Protein AF-A0A7C3GNL8-F1 (afdb_monomer_lite)

Foldseek 3Di:
DLDDDDLVNVVVVDDPVVCPDPLVVQPLLSLLVVLLVSLVSLLVQLVVDPVSPVLSVLLNVLSVLLNVLSVVLVVVPQLEPVSLVSLVVSLVSLVSNLVSCVVCCVRRDDNSVVRNNVSSVVSNVSSVVSSVVRPHPDDD

Radius of gyration: 15.64 Å; chains: 1; bounding box: 37×32×46 Å

Sequence (140 aa):
MSGTVDFEVWLQQVPGAVKRSPLWQTQYYRWALYLFDLVWSDSEKLLQDPRGR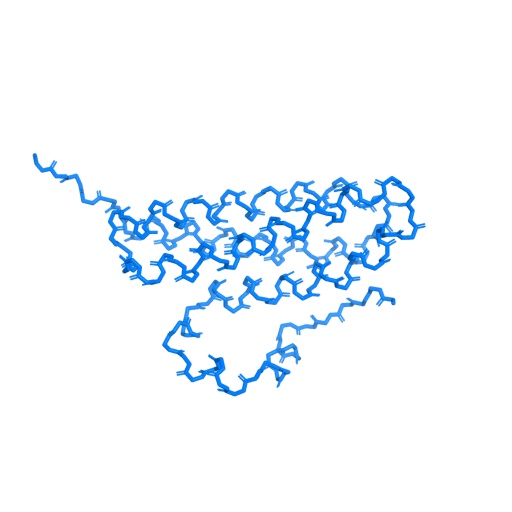DVARQMVRSSGSLCANVEEAYGRGIGSADGLRVLRIALGEARELQGWYVRARHLLGNEVMEHRLPIIERVIVMLSRSINAHPARRKP

pLDDT: mean 94.05, std 10.55, range [44.12, 98.88]

Secondary structure (DSSP, 8-state):
------HHHHHHHS-HHHHTSGGGG-HHHHHHHHHHHHHHHHHHHHHTSTTHHHHHHHHHHHHHHHHHHHHHHHHT-TTSHHHHHHHHHHHHHHHHHHHHHHHHHHHH-HHHHHHHHHHHHHHHHHHHHHHHTS------

Structure (mmCIF, N/CA/C/O backbone):
data_AF-A0A7C3GNL8-F1
#
_entry.id   AF-A0A7C3GNL8-F1
#
loop_
_atom_site.group_PDB
_atom_site.id
_atom_site.type_symbol
_atom_site.label_atom_id
_atom_site.label_alt_id
_atom_site.label_comp_id
_atom_site.label_asym_id
_atom_site.label_entity_id
_atom_site.label_seq_id
_atom_site.pdbx_PDB_ins_code
_atom_site.Cartn_x
_atom_site.Cartn_y
_atom_site.Cartn_z
_atom_site.occupancy
_atom_site.B_iso_or_equiv
_atom_site.auth_seq_id
_atom_site.auth_comp_id
_atom_site.auth_asym_id
_atom_site.auth_atom_id
_atom_site.pdbx_PDB_model_num
ATOM 1 N N . MET A 1 1 ? -12.802 -5.915 14.170 1.00 44.12 1 MET A N 1
ATOM 2 C CA . MET A 1 1 ? -11.657 -5.537 15.037 1.00 44.12 1 MET A CA 1
ATOM 3 C C . MET A 1 1 ? -10.472 -5.384 14.105 1.00 44.12 1 MET A C 1
ATOM 5 O O . MET A 1 1 ? -10.139 -6.369 13.463 1.00 44.12 1 MET A O 1
ATOM 9 N N . SER A 1 2 ? -9.894 -4.187 13.964 1.00 59.53 2 SER A N 1
ATOM 10 C CA . SER A 1 2 ? -8.661 -4.041 13.174 1.00 59.53 2 SER A CA 1
ATOM 11 C C . SER A 1 2 ? -7.525 -4.694 13.963 1.00 59.53 2 SER A C 1
ATOM 13 O O . SER A 1 2 ? -7.151 -4.210 15.029 1.00 59.53 2 SER A O 1
ATOM 15 N N . GLY A 1 3 ? -7.084 -5.857 13.487 1.00 73.06 3 GLY A N 1
ATOM 16 C CA . GLY A 1 3 ? -5.944 -6.592 14.024 1.00 73.06 3 GLY A CA 1
ATOM 17 C C . GLY A 1 3 ? -4.689 -6.366 13.184 1.00 73.06 3 GLY A C 1
ATOM 18 O O . GLY A 1 3 ? -4.727 -5.800 12.085 1.00 73.06 3 GLY A O 1
ATOM 19 N N . THR A 1 4 ? -3.554 -6.817 13.696 1.00 85.38 4 THR A N 1
ATOM 20 C CA . THR A 1 4 ? -2.317 -6.963 12.929 1.00 85.38 4 THR A CA 1
ATOM 21 C C . THR A 1 4 ? -2.307 -8.351 12.286 1.00 85.38 4 THR A C 1
ATOM 23 O O . THR A 1 4 ? -2.648 -9.351 12.911 1.00 85.38 4 THR A O 1
ATOM 26 N N . VAL A 1 5 ? -1.996 -8.411 10.993 1.00 92.88 5 VAL A N 1
ATOM 27 C CA . VAL A 1 5 ? -1.799 -9.671 10.264 1.00 92.88 5 VAL A CA 1
ATOM 28 C C . VAL A 1 5 ? -0.451 -9.552 9.602 1.00 92.88 5 VAL A C 1
ATOM 30 O O . VAL A 1 5 ? -0.278 -8.653 8.786 1.00 92.88 5 VAL A O 1
ATOM 33 N N . ASP A 1 6 ? 0.483 -10.438 9.922 1.00 94.94 6 ASP A N 1
ATOM 34 C CA . ASP A 1 6 ? 1.819 -10.412 9.334 1.00 94.94 6 ASP A CA 1
ATOM 35 C C . ASP A 1 6 ? 1.791 -10.728 7.838 1.00 94.94 6 ASP A C 1
ATOM 37 O O . ASP A 1 6 ? 0.972 -11.513 7.354 1.00 94.94 6 ASP A O 1
ATOM 41 N N . PHE A 1 7 ? 2.748 -10.160 7.103 1.00 96.75 7 PHE A N 1
ATOM 42 C CA . PHE A 1 7 ? 2.863 -10.347 5.656 1.00 96.75 7 PHE A CA 1
ATOM 43 C C . PHE A 1 7 ? 2.934 -11.827 5.250 1.00 96.75 7 PHE A C 1
ATOM 45 O O . PHE A 1 7 ? 2.259 -12.232 4.310 1.00 96.75 7 PHE A O 1
ATOM 52 N N . GLU A 1 8 ? 3.689 -12.655 5.978 1.00 96.38 8 GLU A N 1
ATOM 53 C CA . GLU A 1 8 ? 3.822 -14.090 5.676 1.00 96.38 8 GLU A CA 1
ATOM 54 C C . GLU A 1 8 ? 2.518 -14.866 5.905 1.00 96.38 8 GLU A C 1
ATOM 56 O O . GLU A 1 8 ? 2.180 -15.762 5.131 1.00 96.38 8 GLU A O 1
ATOM 61 N N . VAL A 1 9 ? 1.748 -14.489 6.928 1.00 96.75 9 VAL A N 1
ATOM 62 C CA . VAL A 1 9 ? 0.427 -15.076 7.197 1.00 96.75 9 VAL A CA 1
ATOM 63 C C . VAL A 1 9 ? -0.560 -14.653 6.113 1.00 96.75 9 VAL A C 1
ATOM 65 O O . VAL A 1 9 ? -1.288 -15.484 5.569 1.00 96.75 9 VAL A O 1
ATOM 68 N N . TRP A 1 10 ? -0.549 -13.373 5.746 1.00 97.50 10 TRP A N 1
ATOM 69 C CA . TRP A 1 10 ? -1.368 -12.850 4.659 1.00 97.50 10 TRP A CA 1
ATOM 70 C C . TRP A 1 10 ? -1.039 -13.518 3.314 1.00 97.50 10 TRP A C 1
ATOM 72 O O . TRP A 1 10 ? -1.942 -13.912 2.575 1.00 97.50 10 TRP A O 1
ATOM 82 N N . LEU A 1 11 ? 0.244 -13.745 3.011 1.00 96.88 11 LEU A N 1
ATOM 83 C CA . LEU A 1 11 ? 0.685 -14.388 1.770 1.00 96.88 11 LEU A CA 1
ATOM 84 C C . LEU A 1 11 ? 0.046 -15.764 1.552 1.00 96.88 11 LEU A C 1
ATOM 86 O O . LEU A 1 11 ? -0.193 -16.153 0.403 1.00 96.88 11 LEU A O 1
ATOM 90 N N . GLN A 1 12 ? -0.248 -16.512 2.617 1.00 96.56 12 GLN A N 1
ATOM 91 C CA . GLN A 1 12 ? -0.902 -17.821 2.522 1.00 96.56 12 GLN A CA 1
ATOM 92 C C . GLN A 1 12 ? -2.337 -17.714 1.991 1.00 96.56 12 GLN A C 1
ATOM 94 O O . GLN A 1 12 ? -2.780 -18.603 1.266 1.00 96.56 12 GLN A O 1
ATOM 99 N N . GLN A 1 13 ? -3.013 -16.597 2.260 1.00 95.50 13 GLN A N 1
ATOM 100 C CA . GLN A 1 13 ? -4.412 -16.346 1.902 1.00 95.50 13 GLN A CA 1
ATOM 101 C C . GLN A 1 13 ? -4.579 -15.897 0.444 1.00 95.50 13 GLN A C 1
ATOM 103 O O . GLN A 1 13 ? -5.661 -16.020 -0.128 1.00 95.50 13 GLN A O 1
ATOM 108 N N . VAL A 1 14 ? -3.506 -15.415 -0.194 1.00 96.56 14 VAL A N 1
ATOM 109 C CA . VAL A 1 14 ? -3.577 -14.918 -1.572 1.00 96.56 14 VAL A CA 1
ATOM 110 C C . VAL A 1 14 ? -3.914 -16.055 -2.556 1.00 96.56 14 VAL A C 1
ATOM 112 O O . VAL A 1 14 ? -3.210 -17.080 -2.565 1.00 96.56 14 VAL A O 1
ATOM 115 N N . PRO A 1 15 ? -4.918 -15.877 -3.442 1.00 96.69 15 PRO A N 1
ATOM 116 C CA . PRO A 1 15 ? -5.326 -16.894 -4.405 1.00 96.69 15 PRO A CA 1
ATOM 117 C C . PRO A 1 15 ? -4.184 -17.376 -5.304 1.00 96.69 15 PRO A C 1
ATOM 119 O O . PRO A 1 15 ? -3.407 -16.588 -5.850 1.00 96.69 15 PRO A O 1
ATOM 122 N N . GLY A 1 16 ? -4.127 -18.689 -5.549 1.00 96.88 16 GLY A N 1
ATOM 123 C CA . GLY A 1 16 ? -3.083 -19.298 -6.382 1.00 96.88 16 GLY A CA 1
ATOM 124 C C . GLY A 1 16 ? -3.025 -18.748 -7.814 1.00 96.88 16 GLY A C 1
ATOM 125 O O . GLY A 1 16 ? -1.952 -18.717 -8.409 1.00 96.88 16 GLY A O 1
ATOM 126 N N . ALA A 1 17 ? -4.148 -18.271 -8.360 1.00 96.19 17 ALA A N 1
ATOM 127 C CA . ALA A 1 17 ? -4.187 -17.628 -9.674 1.00 96.19 17 ALA A CA 1
ATOM 128 C C . ALA A 1 17 ? -3.367 -16.328 -9.718 1.00 96.19 17 ALA A C 1
ATOM 130 O O . ALA A 1 17 ? -2.602 -16.130 -10.659 1.00 96.19 17 ALA A O 1
ATOM 131 N N . VAL A 1 18 ? -3.452 -15.496 -8.674 1.00 95.56 18 VAL A N 1
ATOM 132 C CA . VAL A 1 18 ? -2.662 -14.259 -8.557 1.00 95.56 18 VAL A CA 1
ATOM 133 C C . VAL A 1 18 ? -1.174 -14.595 -8.445 1.00 95.56 18 VAL A C 1
ATOM 135 O O . VAL A 1 18 ? -0.357 -13.994 -9.137 1.00 95.56 18 VAL A O 1
ATOM 138 N N . LYS A 1 19 ? -0.825 -15.622 -7.655 1.00 96.56 19 LYS A N 1
ATOM 139 C CA . LYS A 1 19 ? 0.565 -16.077 -7.458 1.00 96.56 19 LYS A CA 1
ATOM 140 C C . LYS A 1 19 ? 1.244 -16.581 -8.736 1.00 96.56 19 LYS A C 1
ATOM 142 O O . LYS A 1 19 ? 2.465 -16.516 -8.842 1.00 96.56 19 LYS A O 1
ATOM 147 N N . ARG A 1 20 ? 0.470 -17.092 -9.701 1.00 96.12 20 ARG A N 1
ATOM 148 C CA . ARG A 1 20 ? 0.978 -17.552 -11.006 1.00 96.12 20 ARG A CA 1
ATOM 149 C C . ARG A 1 20 ? 1.226 -16.415 -12.000 1.00 96.12 20 ARG A C 1
ATOM 151 O O . ARG A 1 20 ? 1.869 -16.648 -13.019 1.00 96.12 20 ARG A O 1
ATOM 158 N N . SER A 1 21 ? 0.726 -15.209 -11.732 1.00 94.50 21 SER A N 1
ATOM 159 C CA . SER A 1 21 ? 0.947 -14.058 -12.607 1.00 94.50 21 SER A CA 1
ATOM 160 C C . SER A 1 21 ? 2.426 -13.646 -12.606 1.00 94.50 21 SER A C 1
ATOM 162 O O . SER A 1 21 ? 3.020 -13.542 -11.533 1.00 94.50 21 SER A O 1
ATOM 164 N N . PRO A 1 22 ? 3.028 -13.316 -13.761 1.00 94.81 22 PRO A N 1
ATOM 165 C CA . PRO A 1 22 ? 4.356 -12.702 -13.819 1.00 94.81 22 PRO A CA 1
ATOM 166 C C . PRO A 1 22 ? 4.493 -11.434 -12.961 1.00 94.81 22 PRO A C 1
ATOM 168 O O . PRO A 1 22 ? 5.554 -11.184 -12.387 1.00 94.81 22 PRO A O 1
ATOM 171 N N . LEU A 1 23 ? 3.405 -10.670 -12.801 1.00 95.00 23 LEU A N 1
ATOM 172 C CA . LEU A 1 23 ? 3.357 -9.493 -11.933 1.00 95.00 23 LEU A CA 1
ATOM 173 C C . LEU A 1 23 ? 3.668 -9.843 -10.465 1.00 95.00 23 LEU A C 1
ATOM 175 O O . LEU A 1 23 ? 4.286 -9.042 -9.767 1.00 95.00 23 LEU A O 1
ATOM 179 N N . TRP A 1 24 ? 3.336 -11.056 -10.006 1.00 97.19 24 TRP A N 1
ATOM 180 C CA . TRP A 1 24 ? 3.592 -11.529 -8.638 1.00 97.19 24 TRP A CA 1
ATOM 181 C C . TRP A 1 24 ? 5.075 -11.519 -8.241 1.00 97.19 24 TRP A C 1
ATOM 183 O O . TRP A 1 24 ? 5.412 -11.346 -7.066 1.00 97.19 24 TRP A O 1
ATOM 193 N N . GLN A 1 25 ? 5.980 -11.647 -9.216 1.00 93.81 25 GLN A N 1
ATOM 194 C CA . GLN A 1 25 ? 7.426 -11.579 -8.979 1.00 93.81 25 GLN A CA 1
ATOM 195 C C . GLN A 1 25 ? 7.866 -10.197 -8.471 1.00 93.81 25 GLN A C 1
ATOM 197 O O . GLN A 1 25 ? 8.891 -10.058 -7.799 1.00 93.81 25 GLN A O 1
ATOM 202 N N . THR A 1 26 ? 7.045 -9.176 -8.708 1.00 93.94 26 THR A N 1
ATOM 203 C CA . THR A 1 26 ? 7.287 -7.802 -8.287 1.00 93.94 26 THR A CA 1
ATOM 204 C C . THR A 1 26 ? 7.020 -7.647 -6.790 1.00 93.94 26 THR A C 1
ATOM 206 O O . THR A 1 26 ? 5.887 -7.762 -6.327 1.00 93.94 26 THR A O 1
ATOM 209 N N . GLN A 1 27 ? 8.058 -7.368 -5.993 1.00 96.06 27 GLN A N 1
ATOM 210 C CA . GLN A 1 27 ? 7.910 -7.264 -4.533 1.00 96.06 27 GLN A CA 1
ATOM 211 C C . GLN A 1 27 ? 6.928 -6.161 -4.118 1.00 96.06 27 GLN A C 1
ATOM 213 O O . GLN A 1 27 ? 6.026 -6.423 -3.328 1.00 96.06 27 GLN A O 1
ATOM 218 N N . TYR A 1 28 ? 7.043 -4.954 -4.679 1.00 96.81 28 TYR A N 1
ATOM 219 C CA . TYR A 1 28 ? 6.151 -3.848 -4.314 1.00 96.81 28 TYR A CA 1
ATOM 220 C C . TYR A 1 28 ? 4.688 -4.088 -4.701 1.00 96.81 28 TYR A C 1
ATOM 222 O O . TYR A 1 28 ? 3.816 -3.526 -4.053 1.00 96.81 28 TYR A O 1
ATOM 230 N N . TYR A 1 29 ? 4.406 -4.957 -5.677 1.00 98.06 29 TYR A N 1
ATOM 231 C CA .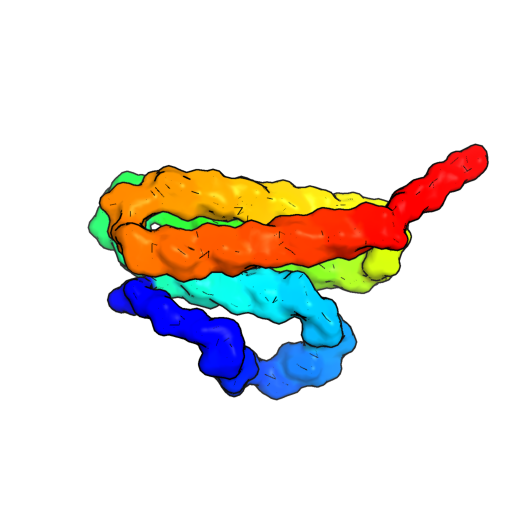 TYR A 1 29 ? 3.038 -5.378 -5.980 1.00 98.06 29 TYR A CA 1
ATOM 232 C C . TYR A 1 29 ? 2.438 -6.203 -4.839 1.00 98.06 29 TYR A C 1
ATOM 234 O O . TYR A 1 29 ? 1.351 -5.900 -4.359 1.00 98.06 29 TYR A O 1
ATOM 242 N N . ARG A 1 30 ? 3.184 -7.193 -4.332 1.00 98.44 30 ARG A N 1
ATOM 243 C CA . ARG A 1 30 ? 2.743 -8.010 -3.189 1.00 98.44 30 ARG A CA 1
ATOM 244 C C . ARG A 1 30 ? 2.478 -7.156 -1.952 1.00 98.44 30 ARG A C 1
ATOM 246 O O . ARG A 1 30 ? 1.469 -7.338 -1.283 1.00 98.44 30 ARG A O 1
ATOM 253 N N . TRP A 1 31 ? 3.366 -6.204 -1.676 1.00 98.62 31 TRP A N 1
ATOM 254 C CA . TRP A 1 31 ? 3.209 -5.285 -0.550 1.00 98.62 31 TRP A CA 1
ATOM 255 C C . TRP A 1 31 ? 2.083 -4.263 -0.748 1.00 98.62 31 TRP A C 1
ATOM 257 O O . TRP A 1 31 ? 1.451 -3.889 0.234 1.00 98.62 31 TRP A O 1
ATOM 267 N N . ALA A 1 32 ? 1.805 -3.829 -1.982 1.00 98.56 32 ALA A N 1
ATOM 268 C CA . ALA A 1 32 ? 0.667 -2.963 -2.286 1.00 98.56 32 ALA A CA 1
ATOM 269 C C . ALA A 1 32 ? -0.669 -3.670 -2.008 1.00 98.56 32 ALA A C 1
ATOM 271 O O . ALA A 1 32 ? -1.507 -3.111 -1.306 1.00 98.56 32 ALA A O 1
ATOM 272 N N . LEU A 1 33 ? -0.827 -4.914 -2.476 1.00 98.44 33 LEU A N 1
ATOM 273 C CA . LEU A 1 33 ? -2.018 -5.726 -2.203 1.00 98.44 33 LEU A CA 1
ATOM 274 C C . LEU A 1 33 ? -2.208 -5.981 -0.705 1.00 98.44 33 LEU A C 1
ATOM 276 O O . LEU A 1 33 ? -3.293 -5.784 -0.171 1.00 98.44 33 LEU A O 1
ATOM 280 N N . TYR A 1 34 ? -1.132 -6.356 -0.013 1.00 98.62 34 TYR A N 1
ATOM 281 C CA . TYR A 1 34 ? -1.165 -6.532 1.435 1.00 98.62 34 TYR A CA 1
ATOM 282 C C . TYR A 1 34 ? -1.597 -5.252 2.158 1.00 98.62 34 TYR A C 1
ATOM 284 O O . TYR A 1 34 ? -2.451 -5.286 3.039 1.00 98.62 34 TYR A O 1
ATOM 292 N N . LEU A 1 35 ? -1.045 -4.105 1.759 1.00 98.44 35 LEU A N 1
ATOM 293 C CA . LEU A 1 35 ? -1.411 -2.817 2.331 1.00 98.44 35 LEU A CA 1
ATOM 294 C C . LEU A 1 35 ? -2.882 -2.460 2.068 1.00 98.44 35 LEU A C 1
ATOM 296 O O . LEU A 1 35 ? -3.514 -1.873 2.943 1.00 98.44 35 LEU A O 1
ATOM 300 N N . PHE A 1 36 ? -3.439 -2.829 0.912 1.00 98.56 36 PHE A N 1
ATOM 301 C CA . PHE A 1 36 ? -4.864 -2.648 0.635 1.00 98.56 36 PHE A CA 1
ATOM 302 C C . PHE A 1 36 ? -5.743 -3.445 1.606 1.00 98.56 36 PHE A C 1
ATOM 304 O O . PHE A 1 36 ? -6.665 -2.873 2.183 1.00 98.56 36 PHE A O 1
ATOM 311 N N . ASP A 1 37 ? -5.427 -4.714 1.870 1.00 98.06 37 ASP A N 1
ATOM 312 C CA . ASP A 1 37 ? -6.201 -5.540 2.812 1.00 98.06 37 ASP A CA 1
ATOM 313 C C . ASP A 1 37 ? -6.115 -5.019 4.256 1.00 98.06 37 ASP A C 1
ATOM 315 O O . ASP A 1 37 ? -7.096 -5.042 5.005 1.00 98.06 37 ASP A O 1
ATOM 319 N N . LEU A 1 38 ? -4.958 -4.474 4.645 1.00 98.25 38 LEU A N 1
ATOM 320 C CA . LEU A 1 38 ? -4.813 -3.785 5.927 1.00 98.25 38 LEU A CA 1
ATOM 321 C C . LEU A 1 38 ? -5.697 -2.533 5.996 1.00 98.25 38 LEU A C 1
ATOM 323 O O . LEU A 1 38 ? -6.402 -2.338 6.985 1.00 98.25 38 LEU A O 1
ATOM 327 N N . VAL A 1 39 ? -5.703 -1.709 4.943 1.00 98.31 39 VAL A N 1
ATOM 328 C CA . VAL A 1 39 ? -6.569 -0.523 4.851 1.00 98.31 39 VAL A CA 1
ATOM 329 C C . VAL A 1 39 ? -8.044 -0.911 4.872 1.00 98.31 39 VAL A C 1
ATOM 331 O O . VAL A 1 39 ? -8.833 -0.236 5.531 1.00 98.31 39 VAL A O 1
ATOM 334 N N . TRP A 1 40 ? -8.419 -1.996 4.194 1.00 97.31 40 TRP A N 1
ATOM 335 C CA . TRP A 1 40 ? -9.776 -2.532 4.207 1.00 97.31 40 TRP A CA 1
ATOM 336 C C . TRP A 1 40 ? -10.232 -2.827 5.640 1.00 97.31 40 TRP A C 1
ATOM 338 O O . TRP A 1 40 ? -11.254 -2.301 6.079 1.00 97.31 40 TRP A O 1
ATOM 348 N N . SER A 1 41 ? -9.429 -3.573 6.402 1.00 96.38 41 SER A N 1
ATOM 349 C CA . SER A 1 41 ? -9.709 -3.880 7.812 1.00 96.38 41 SER A CA 1
ATOM 350 C C . SER A 1 41 ? -9.745 -2.625 8.696 1.00 96.38 41 SER A C 1
ATOM 352 O O . SER A 1 41 ? -10.653 -2.438 9.509 1.00 96.38 41 SER A O 1
ATOM 354 N N . ASP A 1 42 ? -8.798 -1.703 8.505 1.00 97.62 42 ASP A N 1
ATOM 355 C CA . ASP A 1 42 ? -8.730 -0.454 9.270 1.00 97.62 42 ASP A CA 1
ATOM 356 C C . ASP A 1 42 ? -9.939 0.457 8.991 1.00 97.62 42 ASP A C 1
ATOM 358 O O . ASP A 1 42 ? -10.411 1.171 9.885 1.00 97.62 42 ASP A O 1
ATOM 362 N N . SER A 1 43 ? -10.482 0.400 7.770 1.00 97.19 43 SER A N 1
ATOM 363 C CA . SER A 1 43 ? -11.647 1.183 7.364 1.00 97.19 43 SER A CA 1
ATOM 364 C C . SER A 1 43 ? -12.895 0.840 8.180 1.00 97.19 43 SER A C 1
ATOM 366 O O . SER A 1 43 ? -13.652 1.751 8.512 1.00 97.19 43 SER A O 1
ATOM 368 N N . GLU A 1 44 ? -13.070 -0.416 8.613 1.00 95.62 44 GLU A N 1
ATOM 369 C CA . GLU A 1 44 ? -14.206 -0.819 9.454 1.00 95.62 44 GLU A CA 1
ATOM 370 C C . GLU A 1 44 ? -14.268 -0.000 10.745 1.00 95.62 44 GLU A C 1
ATOM 372 O O . GLU A 1 44 ? -15.340 0.442 11.158 1.00 95.62 44 GLU A O 1
ATOM 377 N N . LYS A 1 45 ? -13.108 0.238 11.372 1.00 95.50 45 LYS A N 1
ATOM 378 C CA . LYS A 1 45 ? -13.006 1.023 12.608 1.00 95.50 45 LYS A CA 1
ATOM 379 C C . LYS A 1 45 ? -13.259 2.505 12.345 1.00 95.50 45 LYS A C 1
ATOM 381 O O . LYS A 1 45 ? -13.951 3.158 13.119 1.00 95.50 45 LYS A O 1
ATOM 386 N N . LEU A 1 46 ? -12.727 3.037 11.247 1.00 97.12 46 LEU A N 1
ATOM 387 C CA . LEU A 1 46 ? -12.919 4.440 10.871 1.00 97.12 46 LEU A CA 1
ATOM 388 C C . LEU A 1 46 ? -14.379 4.764 10.545 1.00 97.12 46 LEU A C 1
ATOM 390 O O . LEU A 1 46 ? -14.857 5.839 10.896 1.00 97.12 46 LEU A O 1
ATOM 394 N N . LEU A 1 47 ? -15.100 3.840 9.910 1.00 97.19 47 LEU A N 1
ATOM 395 C CA . LEU A 1 47 ? -16.496 4.034 9.512 1.00 97.19 47 LEU A CA 1
ATOM 396 C C . LEU A 1 47 ? -17.467 4.133 10.701 1.00 97.19 47 LEU A C 1
ATOM 398 O O . LEU A 1 47 ? -18.563 4.681 10.541 1.00 97.19 47 LEU A O 1
ATOM 402 N N . GLN A 1 48 ? -17.066 3.660 11.886 1.00 96.62 48 GLN A N 1
ATOM 403 C CA . GLN A 1 48 ? -17.856 3.758 13.120 1.00 96.62 48 GLN A CA 1
ATOM 404 C C . GLN A 1 48 ? -17.941 5.193 13.663 1.00 96.62 48 GLN A C 1
ATOM 406 O O . GLN A 1 48 ? -18.878 5.511 14.392 1.00 96.62 48 GLN A O 1
ATOM 411 N N . ASP A 1 49 ? -17.012 6.076 13.282 1.00 96.56 49 ASP A N 1
ATOM 412 C CA . ASP A 1 49 ? -17.011 7.486 13.673 1.00 96.56 49 ASP A CA 1
ATOM 413 C C . ASP A 1 49 ? -17.337 8.378 12.459 1.00 96.56 49 ASP A C 1
ATOM 415 O O . ASP A 1 49 ? -16.693 8.249 11.414 1.00 96.56 49 ASP A O 1
ATOM 419 N N . PRO A 1 50 ? -18.288 9.328 12.554 1.00 96.31 50 PRO A N 1
ATOM 420 C CA . PRO A 1 50 ? -18.607 10.236 11.451 1.00 96.31 50 PRO A CA 1
ATOM 421 C C . PRO A 1 50 ? -17.391 10.966 10.861 1.00 96.31 50 PRO A C 1
ATOM 423 O O . PRO A 1 50 ? -17.325 11.146 9.647 1.00 96.31 50 PRO A O 1
ATOM 426 N N . ARG A 1 51 ? -16.405 11.330 11.692 1.00 94.75 51 ARG A N 1
ATOM 427 C CA . ARG A 1 51 ? -15.166 12.011 11.272 1.00 94.75 51 ARG A CA 1
ATOM 428 C C . ARG A 1 51 ? -14.236 11.083 10.491 1.00 94.75 51 ARG A C 1
ATOM 430 O O . ARG A 1 51 ? -13.434 11.546 9.685 1.00 94.75 51 ARG A O 1
ATOM 437 N N . GLY A 1 52 ? -14.331 9.776 10.734 1.00 97.31 52 GLY A N 1
ATOM 438 C CA . GLY A 1 52 ? -13.512 8.758 10.085 1.00 97.31 52 GLY A CA 1
ATOM 439 C C . GLY A 1 52 ? -14.009 8.359 8.697 1.00 97.31 52 GLY A C 1
ATOM 440 O O . GLY A 1 52 ? -13.230 7.814 7.923 1.00 97.31 52 GLY A O 1
ATOM 441 N N . ARG A 1 53 ? -15.259 8.670 8.328 1.00 97.31 53 ARG A N 1
ATOM 442 C CA . ARG A 1 53 ? -15.847 8.256 7.039 1.00 97.31 53 ARG A CA 1
ATOM 443 C C . ARG A 1 53 ? -15.095 8.809 5.831 1.00 97.31 53 ARG A C 1
ATOM 445 O O . ARG A 1 53 ? -14.774 8.061 4.912 1.00 97.31 53 ARG A O 1
ATOM 452 N N . ASP A 1 54 ? -14.779 10.101 5.838 1.00 96.19 54 ASP A N 1
ATOM 453 C CA . ASP A 1 54 ? -14.043 10.732 4.734 1.00 96.19 54 ASP A CA 1
ATOM 454 C C . ASP A 1 54 ? -12.601 10.243 4.664 1.00 96.19 54 ASP A C 1
ATOM 456 O O . ASP A 1 54 ? -12.083 9.981 3.580 1.00 96.19 54 ASP A O 1
ATOM 460 N N . VAL A 1 55 ? -11.984 10.042 5.828 1.00 97.75 55 VAL A N 1
ATOM 461 C CA . VAL A 1 55 ? -10.632 9.491 5.942 1.00 97.75 55 VAL A CA 1
ATOM 462 C C . VAL A 1 55 ? -10.586 8.067 5.386 1.00 97.75 55 VAL A C 1
ATOM 464 O O . VAL A 1 55 ? -9.738 7.774 4.550 1.00 97.75 55 VAL A O 1
ATOM 467 N N . ALA A 1 56 ? -11.538 7.209 5.764 1.00 98.25 56 ALA A N 1
ATOM 468 C CA . ALA A 1 56 ? -11.654 5.844 5.258 1.00 98.25 56 ALA A CA 1
ATOM 469 C C . ALA A 1 56 ? -11.805 5.819 3.732 1.00 98.25 56 ALA A C 1
ATOM 471 O O . ALA A 1 56 ? -11.087 5.085 3.055 1.00 98.25 56 ALA A O 1
ATOM 472 N N . ARG A 1 57 ? -12.680 6.671 3.173 1.00 98.00 57 ARG A N 1
ATOM 473 C CA . ARG A 1 57 ? -12.863 6.783 1.716 1.00 98.00 57 ARG A CA 1
ATOM 474 C C . ARG A 1 57 ? -11.566 7.149 1.001 1.00 98.00 57 ARG A C 1
ATOM 476 O O . ARG A 1 57 ? -11.244 6.542 -0.018 1.00 98.00 57 ARG A O 1
ATOM 483 N N . GLN A 1 58 ? -10.813 8.110 1.532 1.00 98.25 58 GLN A N 1
ATOM 484 C CA . GLN A 1 58 ? -9.540 8.511 0.936 1.00 98.25 58 GLN A CA 1
ATOM 485 C C . GLN A 1 58 ? -8.470 7.423 1.068 1.00 98.25 58 GLN A C 1
ATOM 487 O O . GLN A 1 58 ? -7.762 7.155 0.103 1.00 98.25 58 GLN A O 1
ATOM 492 N N . MET A 1 59 ? -8.393 6.732 2.208 1.00 98.56 59 MET A N 1
ATOM 493 C CA . MET A 1 59 ? -7.457 5.620 2.397 1.00 98.56 59 MET A CA 1
ATOM 494 C C . MET A 1 59 ? -7.735 4.467 1.427 1.00 98.56 59 MET A C 1
ATOM 496 O O . MET A 1 59 ? -6.804 3.970 0.789 1.00 98.56 59 MET A O 1
ATOM 500 N N . VAL A 1 60 ? -9.002 4.069 1.266 1.00 98.50 60 VAL A N 1
ATOM 501 C CA . VAL A 1 60 ? -9.409 3.031 0.302 1.00 98.50 60 VAL A CA 1
ATOM 502 C C . VAL A 1 60 ? -9.090 3.470 -1.129 1.00 98.50 6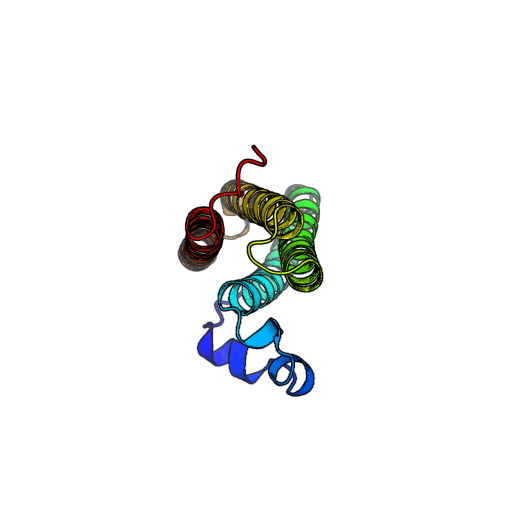0 VAL A C 1
ATOM 504 O O . VAL A 1 60 ? -8.535 2.690 -1.900 1.00 98.50 60 VAL A O 1
ATOM 507 N N . ARG A 1 61 ? -9.358 4.736 -1.479 1.00 98.62 61 ARG A N 1
ATOM 508 C CA . ARG A 1 61 ? -9.019 5.286 -2.800 1.00 98.62 61 ARG A CA 1
ATOM 509 C C . ARG A 1 61 ? -7.513 5.237 -3.065 1.00 98.62 61 ARG A C 1
ATOM 511 O O . ARG A 1 61 ? -7.111 4.713 -4.099 1.00 98.62 61 ARG A O 1
ATOM 518 N N . SER A 1 62 ? -6.688 5.759 -2.158 1.00 98.56 62 SER A N 1
ATOM 519 C CA . SER A 1 62 ? -5.235 5.818 -2.359 1.00 98.56 62 SER A CA 1
ATOM 520 C C . SER A 1 62 ? -4.593 4.430 -2.377 1.00 98.56 62 SER A C 1
ATOM 522 O O . SER A 1 62 ? -3.756 4.154 -3.231 1.00 98.56 62 SER A O 1
ATOM 524 N N . SER A 1 63 ? -5.002 3.517 -1.491 1.00 98.75 63 SER A N 1
ATOM 525 C CA . SER A 1 63 ? -4.486 2.136 -1.491 1.00 98.75 63 SER A CA 1
ATOM 526 C C . SER A 1 63 ? -4.911 1.343 -2.734 1.00 98.75 63 SER A C 1
ATOM 528 O O . SER A 1 63 ? -4.092 0.626 -3.309 1.00 98.75 63 SER A O 1
ATOM 530 N N . GLY A 1 64 ? -6.153 1.509 -3.200 1.00 98.75 64 GLY A N 1
ATOM 531 C CA . GLY A 1 64 ? -6.620 0.898 -4.446 1.00 98.75 64 GLY A CA 1
ATOM 532 C C . GLY A 1 64 ? -5.900 1.466 -5.672 1.00 98.75 64 GLY A C 1
ATOM 533 O O . GLY A 1 64 ? -5.428 0.714 -6.522 1.00 98.75 64 GLY A O 1
ATOM 534 N N . SER A 1 65 ? -5.733 2.792 -5.727 1.00 98.75 65 SER A N 1
ATOM 535 C CA . SER A 1 65 ? -4.988 3.482 -6.791 1.00 98.75 65 SER A CA 1
ATOM 536 C C . SER A 1 65 ? -3.515 3.064 -6.820 1.00 98.75 65 SER A C 1
ATOM 538 O O . SER A 1 65 ? -2.952 2.857 -7.894 1.00 98.75 65 SER A O 1
ATOM 540 N N . LEU A 1 66 ? -2.884 2.865 -5.659 1.00 98.88 66 LEU A N 1
ATOM 541 C CA . LEU A 1 66 ? -1.536 2.301 -5.561 1.00 98.88 66 LEU A CA 1
ATOM 542 C C . LEU A 1 66 ? -1.446 0.931 -6.259 1.00 98.88 66 LEU A C 1
ATOM 544 O O . LEU A 1 66 ? -0.537 0.731 -7.066 1.00 98.88 66 LEU A O 1
ATOM 548 N N . CYS A 1 67 ? -2.382 0.015 -5.992 1.00 98.69 67 CYS A N 1
ATOM 549 C CA . CYS A 1 67 ? -2.407 -1.305 -6.635 1.00 98.69 67 CYS A CA 1
ATOM 550 C C . CYS A 1 67 ? -2.598 -1.183 -8.154 1.00 98.69 67 CYS A C 1
ATOM 552 O O . CYS A 1 67 ? -1.770 -1.677 -8.922 1.00 98.69 67 CYS A O 1
ATOM 554 N N . ALA A 1 68 ? -3.615 -0.428 -8.579 1.00 98.75 68 ALA A N 1
ATOM 555 C CA . ALA A 1 68 ? -3.946 -0.240 -9.990 1.00 98.75 68 ALA A CA 1
ATOM 556 C C . ALA A 1 68 ? -2.789 0.384 -10.791 1.00 98.75 68 ALA A C 1
ATOM 558 O O . ALA A 1 68 ? -2.469 -0.065 -11.890 1.00 98.75 68 ALA A O 1
ATOM 559 N N . ASN A 1 69 ? -2.097 1.383 -10.234 1.00 98.69 69 ASN A N 1
ATOM 560 C CA . ASN A 1 69 ? -0.947 1.991 -10.904 1.00 98.69 69 ASN A CA 1
ATOM 561 C C . ASN A 1 69 ? 0.253 1.028 -10.983 1.00 98.69 69 ASN A C 1
ATOM 563 O O . ASN A 1 69 ? 1.016 1.079 -11.946 1.00 98.69 69 ASN A O 1
ATOM 567 N N . VAL A 1 70 ? 0.445 0.132 -10.011 1.00 98.25 70 VAL A N 1
ATOM 568 C CA . VAL A 1 70 ? 1.482 -0.911 -10.109 1.00 98.25 70 VAL A CA 1
ATOM 569 C C . VAL A 1 70 ? 1.161 -1.903 -11.231 1.00 98.25 70 VAL A C 1
ATOM 571 O O . VAL A 1 70 ? 2.044 -2.237 -12.024 1.00 98.25 70 VAL A O 1
ATOM 574 N N . GLU A 1 71 ? -0.094 -2.337 -11.329 1.00 98.19 71 GLU A N 1
ATOM 575 C CA . GLU A 1 71 ? -0.581 -3.222 -12.394 1.00 98.19 71 GLU A CA 1
ATOM 576 C C . GLU A 1 71 ? -0.430 -2.572 -13.777 1.00 98.19 71 GLU A C 1
ATOM 578 O O . GLU A 1 71 ? 0.111 -3.173 -14.709 1.00 98.19 71 GLU A O 1
ATOM 583 N N . GLU A 1 72 ? -0.831 -1.306 -13.903 1.00 98.19 72 GLU A N 1
ATOM 584 C CA . GLU A 1 72 ? -0.723 -0.549 -15.146 1.00 98.19 72 GLU A CA 1
ATOM 585 C C . GLU A 1 72 ? 0.740 -0.308 -15.545 1.00 98.19 72 GLU A C 1
ATOM 587 O O . GLU A 1 72 ? 1.107 -0.474 -16.713 1.00 98.19 72 GLU A O 1
ATOM 592 N N . ALA A 1 73 ? 1.605 0.047 -14.591 1.00 96.94 73 ALA A N 1
ATOM 593 C CA . ALA A 1 73 ? 3.026 0.231 -14.859 1.00 96.94 73 ALA A CA 1
ATOM 594 C C . ALA A 1 73 ? 3.680 -1.049 -15.392 1.00 96.94 73 ALA A C 1
ATOM 596 O O . ALA A 1 73 ? 4.520 -0.979 -16.293 1.00 96.94 73 ALA A O 1
ATOM 597 N N . TYR A 1 74 ? 3.278 -2.210 -14.869 1.00 95.69 74 TYR A N 1
ATOM 598 C CA . TYR A 1 74 ? 3.730 -3.500 -15.372 1.00 95.69 74 TYR A CA 1
ATOM 599 C C . TYR A 1 74 ? 3.303 -3.721 -16.827 1.00 95.69 74 TYR A C 1
ATOM 601 O O . TYR A 1 74 ? 4.146 -4.043 -17.665 1.00 95.69 74 TYR A O 1
ATOM 609 N N . GLY A 1 75 ? 2.031 -3.467 -17.156 1.00 95.56 75 GLY A N 1
ATOM 610 C CA . GLY A 1 75 ? 1.515 -3.584 -18.526 1.00 95.56 75 GLY A CA 1
ATOM 611 C C . GLY A 1 75 ? 2.197 -2.647 -19.532 1.00 95.56 75 GLY A C 1
ATOM 612 O O . GLY A 1 75 ? 2.320 -2.982 -20.708 1.00 95.56 75 GLY A O 1
ATOM 613 N N . ARG A 1 76 ? 2.703 -1.495 -19.074 1.00 95.19 76 ARG A N 1
ATOM 614 C CA . ARG A 1 76 ? 3.458 -0.520 -19.887 1.00 95.19 76 ARG A CA 1
ATOM 615 C C . ARG A 1 76 ? 4.961 -0.821 -19.983 1.00 95.19 76 ARG A C 1
ATOM 617 O O . ARG A 1 76 ? 5.696 -0.070 -20.629 1.00 95.19 76 ARG A O 1
ATOM 624 N N . GLY A 1 77 ? 5.424 -1.895 -19.345 1.00 92.19 77 GLY A N 1
ATOM 625 C CA . GLY A 1 77 ? 6.829 -2.282 -19.261 1.00 92.19 77 GLY A CA 1
ATOM 626 C C . GLY A 1 77 ? 7.582 -1.515 -18.174 1.00 92.19 77 GLY A C 1
ATOM 627 O O . GLY A 1 77 ? 7.797 -0.304 -18.268 1.00 92.19 77 GLY A O 1
ATOM 628 N N . ILE A 1 78 ? 8.045 -2.236 -17.150 1.00 82.12 78 ILE A N 1
ATOM 629 C CA . ILE A 1 78 ? 8.871 -1.662 -16.081 1.00 82.12 78 ILE A CA 1
ATOM 630 C C . ILE A 1 78 ? 10.160 -1.090 -16.689 1.00 82.12 78 ILE A C 1
ATOM 632 O O . ILE A 1 78 ? 10.839 -1.749 -17.473 1.00 82.12 78 ILE A O 1
ATOM 636 N N . GLY A 1 79 ? 10.485 0.155 -16.335 1.00 86.12 79 GLY A N 1
ATOM 637 C CA . GLY A 1 79 ? 11.656 0.868 -16.854 1.00 86.12 79 GLY A CA 1
ATOM 638 C C . GLY A 1 79 ? 11.423 1.611 -18.174 1.00 86.12 79 GLY A C 1
ATOM 639 O O . GLY A 1 79 ? 12.26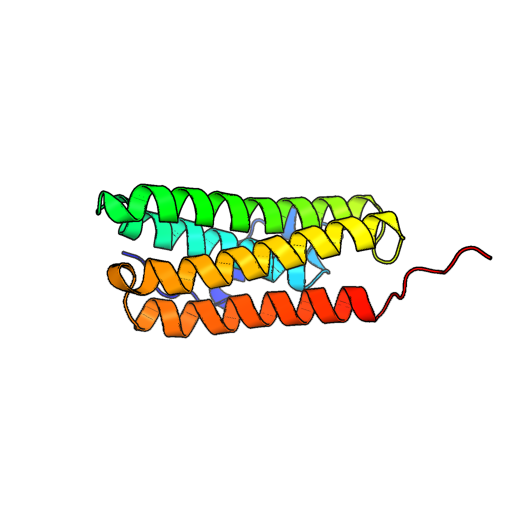2 2.425 -18.562 1.00 86.12 79 GLY A O 1
ATOM 640 N N . SER A 1 80 ? 10.280 1.411 -18.841 1.00 93.69 80 SER A N 1
ATOM 641 C CA . SER A 1 80 ? 9.872 2.277 -19.950 1.00 93.69 80 SER A CA 1
ATOM 642 C C . SER A 1 80 ? 9.526 3.679 -19.432 1.00 93.69 80 SER A C 1
ATOM 644 O O . SER A 1 80 ? 9.171 3.856 -18.264 1.00 93.69 80 SER A O 1
ATOM 646 N N . ALA A 1 81 ? 9.612 4.703 -20.288 1.00 94.00 81 ALA A N 1
ATOM 647 C CA . ALA A 1 81 ? 9.265 6.071 -19.889 1.00 94.00 81 ALA A CA 1
ATOM 648 C C . ALA A 1 81 ? 7.826 6.165 -19.339 1.00 94.00 81 ALA A C 1
ATOM 650 O O . ALA A 1 81 ? 7.596 6.835 -18.327 1.00 94.00 81 ALA A O 1
ATOM 651 N N . ASP A 1 82 ? 6.891 5.438 -19.958 1.00 95.25 82 ASP A N 1
ATOM 652 C CA . ASP A 1 82 ? 5.488 5.381 -19.548 1.00 95.25 82 ASP A CA 1
ATOM 653 C C . ASP A 1 82 ? 5.279 4.554 -18.279 1.00 95.25 82 ASP A C 1
ATOM 655 O O . ASP A 1 82 ? 4.587 5.011 -17.370 1.00 95.25 82 ASP A O 1
ATOM 659 N N . GLY A 1 83 ? 5.916 3.385 -18.161 1.00 96.19 83 GLY A N 1
ATOM 660 C CA . GLY A 1 83 ? 5.863 2.571 -16.945 1.00 96.19 83 GLY A CA 1
ATOM 661 C C . GLY A 1 83 ? 6.417 3.328 -15.737 1.00 96.19 83 GLY A C 1
ATOM 662 O O . GLY A 1 83 ? 5.799 3.362 -14.675 1.00 96.19 83 GLY A O 1
ATOM 663 N N . LEU A 1 84 ? 7.531 4.046 -15.910 1.00 96.12 84 LEU A N 1
ATOM 664 C CA . LEU A 1 84 ? 8.110 4.890 -14.862 1.00 96.12 84 LEU A CA 1
ATOM 665 C C . LEU A 1 84 ? 7.228 6.087 -14.508 1.00 96.12 84 LEU A C 1
ATOM 667 O O . LEU A 1 84 ? 7.195 6.498 -13.348 1.00 96.12 84 LEU A O 1
ATOM 671 N N . ARG A 1 85 ? 6.517 6.665 -15.485 1.00 96.88 85 ARG A N 1
ATOM 672 C CA . ARG A 1 85 ? 5.532 7.723 -15.227 1.00 96.88 85 ARG A CA 1
ATOM 673 C C . ARG A 1 85 ? 4.417 7.207 -14.325 1.00 96.88 85 ARG A C 1
ATOM 675 O O . ARG A 1 85 ? 4.093 7.883 -13.356 1.00 96.88 85 ARG A O 1
ATOM 682 N N . VAL A 1 86 ? 3.886 6.021 -14.603 1.00 97.88 86 VAL A N 1
ATOM 683 C CA . VAL A 1 86 ? 2.826 5.415 -13.788 1.00 97.88 86 VAL A CA 1
ATOM 684 C C . VAL A 1 86 ? 3.348 4.983 -12.409 1.00 97.88 86 VAL A C 1
ATOM 686 O O . VAL A 1 86 ? 2.707 5.278 -11.404 1.00 97.88 86 VAL A O 1
ATOM 689 N N . LEU A 1 87 ? 4.562 4.425 -12.298 1.00 97.69 87 LEU A N 1
ATOM 690 C CA . LEU A 1 87 ? 5.162 4.129 -10.984 1.00 97.69 87 LEU A CA 1
ATOM 691 C C . LEU A 1 87 ? 5.345 5.379 -10.111 1.00 97.69 87 LEU A C 1
ATOM 693 O O . LEU A 1 87 ? 5.228 5.296 -8.890 1.00 97.69 87 LEU A O 1
ATOM 697 N N . ARG A 1 88 ? 5.607 6.552 -10.704 1.00 98.12 88 ARG A N 1
ATOM 698 C CA . ARG A 1 88 ? 5.646 7.817 -9.948 1.00 98.12 88 ARG A CA 1
ATOM 699 C C . ARG A 1 88 ? 4.277 8.201 -9.382 1.00 98.12 88 ARG A C 1
ATOM 701 O O . ARG A 1 88 ? 4.235 8.770 -8.294 1.00 98.12 88 ARG A O 1
ATOM 708 N N . ILE A 1 89 ? 3.188 7.866 -10.075 1.00 98.62 89 ILE A N 1
ATOM 709 C CA . ILE A 1 89 ? 1.822 8.043 -9.561 1.00 98.62 89 ILE A CA 1
ATOM 710 C C . ILE A 1 89 ? 1.596 7.087 -8.387 1.00 98.62 89 ILE A C 1
ATOM 712 O O . ILE A 1 89 ? 1.231 7.547 -7.310 1.00 98.62 89 ILE A O 1
ATOM 716 N N . ALA A 1 90 ? 1.942 5.801 -8.535 1.00 98.62 90 ALA A N 1
ATOM 717 C CA . ALA A 1 90 ? 1.881 4.824 -7.441 1.00 98.62 90 ALA A CA 1
ATOM 718 C C . ALA A 1 90 ? 2.652 5.292 -6.188 1.00 98.62 90 ALA A C 1
ATOM 720 O O . ALA A 1 90 ? 2.164 5.182 -5.064 1.00 98.62 90 ALA A O 1
ATOM 721 N N . LEU A 1 91 ? 3.845 5.872 -6.370 1.00 98.75 91 LEU A N 1
ATOM 722 C CA . LEU A 1 91 ? 4.634 6.449 -5.276 1.00 98.75 91 LEU A CA 1
ATOM 723 C C . LEU A 1 91 ? 3.922 7.637 -4.603 1.00 98.75 91 LEU A C 1
ATOM 725 O O . LEU A 1 91 ? 4.014 7.793 -3.384 1.00 98.75 91 LEU A O 1
ATOM 729 N N . GLY A 1 92 ? 3.233 8.472 -5.383 1.00 98.81 92 GLY A N 1
ATOM 730 C CA . GLY A 1 92 ? 2.390 9.553 -4.872 1.00 98.81 92 GLY A CA 1
ATOM 731 C C . GLY A 1 92 ? 1.248 9.028 -4.003 1.00 98.81 92 GLY A C 1
ATOM 732 O O . GLY A 1 92 ? 1.094 9.486 -2.875 1.00 98.81 92 GLY A O 1
ATOM 733 N N . GLU A 1 93 ? 0.529 8.011 -4.478 1.00 98.81 93 GLU A N 1
ATOM 734 C CA . GLU A 1 93 ? -0.580 7.374 -3.753 1.00 98.81 93 GLU A CA 1
ATOM 735 C C . GLU A 1 93 ? -0.120 6.735 -2.433 1.00 98.81 93 GLU A C 1
ATOM 737 O O . GLU A 1 93 ? -0.768 6.896 -1.400 1.00 98.81 93 GLU A O 1
ATOM 742 N N . ALA A 1 94 ? 1.049 6.083 -2.419 1.00 98.88 94 ALA A N 1
ATOM 743 C CA . ALA A 1 94 ? 1.625 5.525 -1.193 1.00 98.88 94 ALA A CA 1
ATOM 744 C C . ALA A 1 94 ? 1.966 6.611 -0.152 1.00 98.88 94 ALA A C 1
ATOM 746 O O . ALA A 1 94 ? 1.719 6.434 1.043 1.00 98.88 94 ALA A O 1
ATOM 747 N N . ARG A 1 95 ? 2.506 7.756 -0.593 1.00 98.81 95 ARG A N 1
ATOM 748 C CA . ARG A 1 95 ? 2.790 8.909 0.283 1.00 98.81 95 ARG A CA 1
ATOM 749 C C . ARG A 1 95 ? 1.513 9.578 0.779 1.00 98.81 95 ARG A C 1
ATOM 751 O O . ARG A 1 95 ? 1.443 9.974 1.942 1.00 98.81 95 ARG A O 1
ATOM 758 N N . GLU A 1 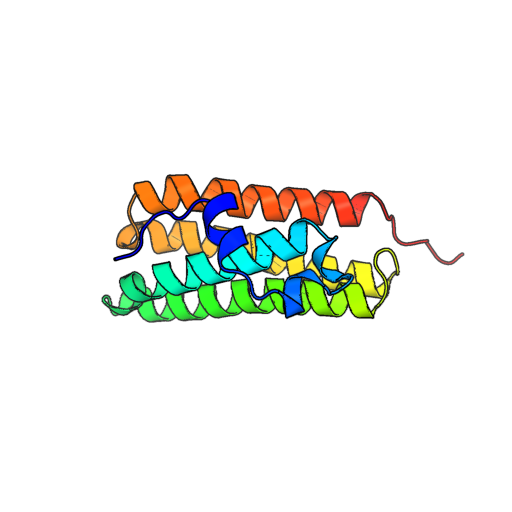96 ? 0.501 9.688 -0.079 1.00 98.75 96 GLU A N 1
ATOM 759 C CA . GLU A 1 96 ? -0.806 10.210 0.313 1.00 98.75 96 GLU A CA 1
ATOM 760 C C . GLU A 1 96 ? -1.428 9.329 1.405 1.00 98.75 96 GLU A C 1
ATOM 762 O O . GLU A 1 96 ? -1.830 9.834 2.456 1.00 98.75 96 GLU A O 1
ATOM 767 N N . LEU A 1 97 ? -1.411 8.008 1.201 1.00 98.75 97 LEU A N 1
ATOM 768 C CA . LEU A 1 97 ? -1.892 7.021 2.162 1.00 98.75 97 LEU A CA 1
ATOM 769 C C . LEU A 1 97 ? -1.151 7.101 3.505 1.00 98.75 97 LEU A C 1
ATOM 771 O O . LEU A 1 97 ? -1.795 7.066 4.554 1.00 98.75 97 LEU A O 1
ATOM 775 N N . GLN A 1 98 ? 0.174 7.284 3.497 1.00 98.69 98 GLN A N 1
ATOM 776 C CA . GLN A 1 98 ? 0.952 7.526 4.719 1.00 98.69 98 GLN A CA 1
ATOM 777 C C . GLN A 1 98 ? 0.413 8.736 5.497 1.00 98.69 98 GLN A C 1
ATOM 779 O O . GLN A 1 98 ? 0.180 8.658 6.705 1.00 98.69 98 GLN A O 1
ATOM 784 N N . GLY A 1 99 ? 0.165 9.849 4.799 1.00 98.50 99 GLY A N 1
ATOM 785 C CA . GLY A 1 99 ? -0.417 11.052 5.392 1.00 98.50 99 GLY A CA 1
ATOM 786 C C . GLY A 1 99 ? -1.820 10.814 5.953 1.00 98.50 99 GLY A C 1
ATOM 787 O O . GLY A 1 99 ? -2.149 11.325 7.026 1.00 98.50 99 GLY A O 1
ATOM 788 N N . TRP A 1 100 ? -2.641 10.009 5.273 1.00 98.44 100 TRP A N 1
ATOM 789 C CA . TRP A 1 100 ? -3.961 9.632 5.773 1.00 98.44 100 TRP A CA 1
ATOM 790 C C . TRP A 1 100 ? -3.893 8.807 7.054 1.00 98.44 100 TRP A C 1
ATOM 792 O O . TRP A 1 100 ? -4.623 9.128 7.989 1.00 98.44 100 TRP A O 1
ATOM 802 N N . TYR A 1 101 ? -2.975 7.844 7.161 1.00 98.31 101 TYR A N 1
ATOM 803 C CA . TYR A 1 101 ? -2.758 7.101 8.406 1.00 98.31 101 TYR A CA 1
ATOM 804 C C . TYR A 1 101 ? -2.375 8.020 9.568 1.00 98.31 101 TYR A C 1
ATOM 806 O O . TYR A 1 101 ? -2.946 7.919 10.654 1.00 98.31 101 TYR A O 1
ATOM 814 N N . VAL A 1 102 ? -1.475 8.985 9.342 1.00 97.56 102 VAL A N 1
ATOM 815 C CA . VAL A 1 102 ? -1.124 9.971 10.377 1.00 97.56 102 VAL A CA 1
ATOM 816 C C . VAL A 1 102 ? -2.363 10.742 10.841 1.00 97.56 102 VAL A C 1
ATOM 818 O O . VAL A 1 102 ? -2.533 10.947 12.039 1.00 97.56 102 VAL A O 1
ATOM 821 N N . ARG A 1 103 ? -3.269 11.137 9.940 1.00 95.94 103 ARG A N 1
ATOM 822 C CA . ARG A 1 103 ? -4.527 11.819 10.310 1.00 95.94 103 ARG A CA 1
ATOM 823 C C . ARG A 1 103 ? -5.512 10.877 11.017 1.00 95.94 103 ARG A C 1
ATOM 825 O O . ARG A 1 103 ? -6.151 11.284 11.983 1.00 95.94 103 ARG A O 1
ATOM 832 N N . ALA A 1 104 ? -5.584 9.619 10.587 1.00 96.75 104 ALA A N 1
ATOM 833 C CA . ALA A 1 104 ? -6.451 8.574 11.131 1.00 96.75 104 ALA A CA 1
ATOM 834 C C . ALA A 1 104 ? -6.038 8.082 12.533 1.00 96.75 104 ALA A C 1
ATOM 836 O O . ALA A 1 104 ? -6.845 7.448 13.218 1.00 96.75 104 ALA A O 1
ATOM 837 N N . ARG A 1 105 ? -4.809 8.386 12.987 1.00 96.12 105 ARG A N 1
ATOM 838 C CA . ARG A 1 105 ? -4.228 7.890 14.253 1.00 96.12 105 ARG A CA 1
ATOM 839 C C . ARG A 1 105 ? -5.122 8.079 15.480 1.00 96.12 105 ARG A C 1
ATOM 841 O O . ARG A 1 105 ? -5.117 7.240 16.372 1.00 96.12 105 ARG A O 1
ATOM 848 N N . HIS A 1 106 ? -5.919 9.149 15.501 1.00 94.94 106 HIS A N 1
ATOM 849 C CA . HIS A 1 106 ? -6.840 9.465 16.596 1.00 94.94 106 HIS A CA 1
ATOM 850 C C . HIS A 1 106 ? -7.961 8.431 16.774 1.00 94.94 106 HIS A C 1
ATOM 852 O O . HIS A 1 106 ? -8.518 8.328 17.860 1.00 94.94 106 HIS A O 1
ATOM 858 N N . LEU A 1 107 ? -8.290 7.682 15.718 1.00 96.38 107 LEU A N 1
ATOM 859 C CA . LEU A 1 107 ? -9.323 6.646 15.723 1.00 96.38 107 LEU A CA 1
ATOM 860 C C . LEU A 1 107 ? -8.719 5.237 15.671 1.00 96.38 107 LEU A C 1
ATOM 862 O O . LEU A 1 107 ? -9.261 4.312 16.271 1.00 96.38 107 LEU A O 1
ATOM 866 N N . LEU A 1 108 ? -7.590 5.051 14.980 1.00 95.69 108 LEU A N 1
ATOM 867 C CA . LEU A 1 108 ? -6.976 3.729 14.809 1.00 95.69 108 LEU A CA 1
ATOM 868 C C . LEU A 1 108 ? -6.194 3.257 16.043 1.00 95.69 108 LEU A C 1
ATOM 870 O O . LEU A 1 108 ? -6.292 2.079 16.383 1.00 95.69 108 LEU A O 1
ATOM 874 N N . GLY A 1 109 ? -5.547 4.166 16.778 1.00 93.69 109 GLY A N 1
ATOM 875 C CA . GLY A 1 109 ? -4.742 3.839 17.961 1.00 93.69 109 GLY A CA 1
ATOM 876 C C . GLY A 1 109 ? -3.308 3.404 17.629 1.00 93.69 109 GLY A C 1
ATOM 877 O O . GLY A 1 109 ? -2.977 3.133 16.476 1.00 93.69 109 GLY A O 1
ATOM 878 N N . ASN A 1 110 ? -2.447 3.364 18.651 1.00 94.00 110 ASN A N 1
ATOM 879 C CA . ASN A 1 110 ? -0.994 3.228 18.478 1.00 94.00 110 ASN A CA 1
ATOM 880 C C . ASN A 1 110 ? -0.569 1.888 17.870 1.00 94.00 110 ASN A C 1
ATOM 882 O O . ASN A 1 110 ? 0.250 1.894 16.962 1.00 94.00 110 ASN A O 1
ATOM 886 N N . GLU A 1 111 ? -1.171 0.775 18.293 1.00 95.06 111 GLU A N 1
ATOM 887 C CA . GLU A 1 111 ? -0.840 -0.567 17.785 1.00 95.06 111 GLU A CA 1
ATOM 888 C C . GLU A 1 111 ? -0.972 -0.653 16.254 1.00 95.06 111 GLU A C 1
ATOM 890 O O . GLU A 1 111 ? -0.077 -1.134 15.557 1.00 95.06 111 GLU A O 1
ATOM 895 N N . VAL A 1 112 ? -2.062 -0.105 15.703 1.00 96.62 112 VAL A N 1
ATOM 896 C CA . VAL A 1 112 ? -2.253 -0.028 14.250 1.00 96.62 112 VAL A CA 1
ATOM 897 C C . VAL A 1 112 ? -1.173 0.862 13.637 1.00 96.62 112 VAL A C 1
ATOM 899 O O . VAL A 1 112 ? -0.533 0.473 12.668 1.00 96.62 112 VAL A O 1
ATOM 902 N N . MET A 1 113 ? -0.907 2.039 14.201 1.00 96.75 113 MET A N 1
ATOM 903 C CA . MET A 1 113 ? 0.085 2.965 13.640 1.00 96.75 113 MET A CA 1
ATOM 904 C C . MET A 1 113 ? 1.505 2.384 13.609 1.00 96.75 113 MET A C 1
ATOM 906 O O . MET A 1 113 ? 2.188 2.510 12.589 1.00 96.75 113 MET A O 1
ATOM 910 N N . GLU A 1 114 ? 1.921 1.722 14.688 1.00 96.81 114 GLU A N 1
ATOM 911 C CA . GLU A 1 114 ? 3.222 1.060 14.828 1.00 96.81 114 GLU A CA 1
ATOM 912 C C . GLU A 1 114 ? 3.404 -0.059 13.800 1.00 96.81 114 GLU A C 1
ATOM 914 O O . GLU A 1 114 ? 4.500 -0.247 13.279 1.00 96.81 114 GLU A O 1
ATOM 919 N N . HIS A 1 115 ? 2.322 -0.746 13.431 1.00 97.69 115 HIS A N 1
ATOM 920 C CA . HIS A 1 115 ? 2.361 -1.771 12.396 1.00 97.69 115 HIS A CA 1
ATOM 921 C C . HIS A 1 115 ? 2.281 -1.196 10.972 1.00 97.69 115 HIS A C 1
ATOM 923 O O . HIS A 1 115 ? 2.999 -1.638 10.076 1.00 97.69 115 HIS A O 1
ATOM 929 N N . ARG A 1 116 ? 1.379 -0.244 10.701 1.00 98.06 116 ARG A N 1
ATOM 930 C CA . ARG A 1 116 ? 1.078 0.203 9.325 1.00 98.06 116 ARG A CA 1
ATOM 931 C C . ARG A 1 116 ? 2.138 1.145 8.760 1.00 98.06 116 ARG A C 1
ATOM 933 O O . ARG A 1 116 ? 2.482 1.020 7.586 1.00 98.06 116 ARG A O 1
ATOM 940 N N . LEU A 1 117 ? 2.685 2.066 9.558 1.00 98.19 117 LEU A N 1
ATOM 941 C CA . LEU A 1 117 ? 3.644 3.056 9.046 1.00 98.19 117 LEU A CA 1
ATOM 942 C C . LEU A 1 117 ? 4.932 2.426 8.482 1.00 98.19 117 LEU A C 1
ATOM 944 O O . LEU A 1 117 ? 5.291 2.795 7.359 1.00 98.19 117 LEU A O 1
ATOM 948 N N . PRO A 1 118 ? 5.583 1.447 9.146 1.00 98.31 118 PRO A N 1
ATOM 949 C CA . PRO A 1 118 ? 6.765 0.785 8.584 1.00 98.31 118 PRO A CA 1
ATOM 950 C C . PRO A 1 118 ? 6.476 0.027 7.281 1.00 98.31 118 PRO A C 1
ATOM 952 O O . PRO A 1 118 ? 7.328 -0.061 6.395 1.00 98.31 118 PRO A O 1
ATOM 955 N N . ILE A 1 119 ? 5.262 -0.511 7.132 1.00 98.56 119 ILE A N 1
ATOM 956 C CA . ILE A 1 119 ? 4.824 -1.205 5.914 1.00 98.56 119 ILE A CA 1
ATOM 957 C C . ILE A 1 119 ? 4.675 -0.217 4.757 1.00 98.56 119 ILE A C 1
ATOM 959 O O . ILE A 1 119 ? 5.175 -0.464 3.658 1.00 98.56 119 ILE A O 1
ATOM 963 N N . ILE A 1 120 ? 4.027 0.921 5.003 1.00 98.75 120 ILE A N 1
ATOM 964 C CA . ILE A 1 120 ? 3.857 1.974 3.996 1.00 98.75 120 ILE A CA 1
ATOM 965 C C . ILE A 1 120 ? 5.221 2.538 3.586 1.00 98.75 120 ILE A C 1
ATOM 967 O O . ILE A 1 120 ? 5.499 2.687 2.395 1.00 98.75 120 ILE A O 1
ATOM 971 N N . GLU A 1 121 ? 6.109 2.785 4.551 1.00 98.75 121 GLU A N 1
ATOM 972 C CA . GLU A 1 121 ? 7.478 3.229 4.287 1.00 98.75 121 GLU A CA 1
ATOM 973 C C . GLU A 1 121 ? 8.244 2.217 3.427 1.00 98.75 121 GLU A C 1
ATOM 975 O O . GLU A 1 121 ? 8.885 2.594 2.442 1.00 98.75 121 GLU A O 1
ATOM 980 N N . ARG A 1 122 ? 8.115 0.919 3.721 1.00 98.62 122 ARG A N 1
ATOM 981 C CA . ARG A 1 122 ? 8.705 -0.145 2.903 1.00 98.62 122 ARG A CA 1
ATOM 982 C C . ARG A 1 122 ? 8.228 -0.073 1.452 1.00 98.62 122 ARG A C 1
ATOM 984 O O . ARG A 1 122 ? 9.064 -0.147 0.548 1.00 98.62 122 ARG A O 1
ATOM 991 N N . VAL A 1 123 ? 6.927 0.112 1.209 1.00 98.69 123 VAL A N 1
ATOM 992 C CA . VAL A 1 123 ? 6.376 0.290 -0.151 1.00 98.69 123 VAL A CA 1
ATOM 993 C C . VAL A 1 123 ? 6.982 1.515 -0.836 1.00 98.69 123 VAL A C 1
ATOM 995 O O . VAL A 1 123 ? 7.475 1.402 -1.961 1.00 98.69 123 VAL A O 1
ATOM 998 N N . ILE A 1 124 ? 7.020 2.660 -0.150 1.00 98.81 124 ILE A N 1
ATOM 999 C CA . ILE A 1 124 ? 7.608 3.909 -0.659 1.00 98.81 124 ILE A CA 1
ATOM 1000 C C . ILE A 1 124 ? 9.073 3.698 -1.065 1.00 98.81 124 ILE A C 1
ATOM 1002 O O . ILE A 1 124 ? 9.482 4.127 -2.149 1.00 98.81 124 ILE A O 1
ATOM 1006 N N . VAL A 1 125 ? 9.862 3.015 -0.231 1.00 98.62 125 VAL A N 1
ATOM 1007 C CA . VAL A 1 125 ? 11.276 2.723 -0.502 1.00 98.62 125 VAL A CA 1
ATOM 1008 C C . VAL A 1 125 ? 11.428 1.798 -1.710 1.00 98.62 125 VAL A C 1
ATOM 1010 O O . VAL A 1 125 ? 12.260 2.075 -2.577 1.00 98.62 125 VAL A O 1
ATOM 1013 N N . MET A 1 126 ? 10.630 0.730 -1.817 1.00 98.12 126 MET A N 1
ATOM 1014 C CA . MET A 1 126 ? 10.696 -0.187 -2.963 1.00 98.12 126 MET A CA 1
ATOM 1015 C C . MET A 1 126 ? 10.336 0.508 -4.280 1.00 98.12 126 MET A C 1
ATOM 1017 O O . MET A 1 126 ? 11.069 0.364 -5.260 1.00 98.12 126 MET A O 1
ATOM 1021 N N . LEU A 1 127 ? 9.256 1.296 -4.297 1.00 97.81 127 LEU A N 1
ATOM 1022 C CA . LEU A 1 127 ? 8.852 2.070 -5.474 1.00 97.81 127 LEU A CA 1
ATOM 1023 C C . LEU A 1 127 ? 9.933 3.083 -5.864 1.00 97.81 127 LEU A C 1
ATOM 1025 O O . LEU A 1 127 ? 10.349 3.129 -7.022 1.00 97.81 127 LEU A O 1
ATOM 1029 N N . SER A 1 128 ? 10.450 3.843 -4.894 1.00 97.75 128 SER A N 1
ATOM 1030 C CA . SER A 1 128 ? 11.503 4.839 -5.132 1.00 97.75 128 SER A CA 1
ATOM 1031 C C . SER A 1 128 ? 12.772 4.201 -5.705 1.00 97.75 128 SER A C 1
ATOM 1033 O O . SER A 1 128 ? 13.329 4.704 -6.680 1.00 97.75 128 SER A O 1
ATOM 1035 N N . ARG A 1 129 ? 13.208 3.059 -5.156 1.00 96.44 129 ARG A N 1
ATOM 1036 C CA . ARG A 1 129 ? 14.357 2.301 -5.676 1.00 96.44 129 ARG A CA 1
ATOM 1037 C C . ARG A 1 129 ? 14.111 1.805 -7.099 1.00 96.44 129 ARG A C 1
ATOM 1039 O O . ARG A 1 129 ? 14.982 1.974 -7.946 1.00 96.44 129 ARG A O 1
ATOM 1046 N N . SER A 1 130 ? 12.930 1.250 -7.377 1.00 94.69 130 SER A N 1
ATOM 1047 C CA . SER A 1 130 ? 12.577 0.755 -8.714 1.00 94.69 130 SER A CA 1
ATOM 1048 C C . SER A 1 130 ? 12.591 1.867 -9.768 1.00 94.69 130 SER A C 1
ATOM 1050 O O . SER A 1 130 ? 13.066 1.645 -10.882 1.00 94.69 130 SER A O 1
ATOM 1052 N N . ILE A 1 131 ? 12.093 3.058 -9.417 1.00 95.19 131 ILE A N 1
ATOM 1053 C CA . ILE A 1 131 ? 12.090 4.236 -10.296 1.00 95.19 131 ILE A CA 1
ATOM 1054 C C . ILE A 1 131 ? 13.521 4.722 -10.547 1.00 95.19 131 ILE A C 1
ATOM 1056 O O . ILE A 1 131 ? 13.896 4.961 -11.690 1.00 95.19 131 ILE A O 1
ATOM 1060 N N . ASN A 1 132 ? 14.336 4.833 -9.497 1.00 93.56 132 ASN A N 1
ATOM 1061 C CA . ASN A 1 132 ? 15.698 5.361 -9.606 1.00 93.56 132 ASN A CA 1
ATOM 1062 C C . ASN A 1 132 ? 16.668 4.398 -10.306 1.00 93.56 132 ASN A C 1
ATOM 1064 O O . ASN A 1 132 ? 17.626 4.851 -10.926 1.00 93.56 132 ASN A O 1
ATOM 1068 N N . ALA A 1 133 ? 16.412 3.087 -10.252 1.00 91.38 133 ALA A N 1
ATOM 1069 C CA . ALA A 1 133 ? 17.189 2.086 -10.986 1.00 91.38 133 ALA A CA 1
ATOM 1070 C C . ALA A 1 133 ? 17.027 2.195 -12.515 1.00 91.38 133 ALA A C 1
ATOM 1072 O O . ALA A 1 133 ? 17.860 1.684 -13.258 1.00 91.38 133 ALA A O 1
ATOM 1073 N N . HIS A 1 134 ? 15.976 2.872 -12.986 1.00 84.06 134 HIS A N 1
ATOM 1074 C CA . HIS A 1 134 ? 15.680 3.056 -14.402 1.00 84.06 134 HIS A CA 1
ATOM 1075 C C . HIS A 1 134 ? 15.553 4.554 -14.695 1.00 84.06 134 HIS A C 1
ATOM 1077 O O . HIS A 1 134 ? 14.439 5.067 -14.823 1.00 84.06 134 HIS A O 1
ATOM 1083 N N . PRO A 1 135 ? 16.668 5.301 -14.784 1.00 70.19 135 PRO A N 1
ATOM 1084 C CA . PRO A 1 135 ? 16.594 6.689 -15.207 1.00 70.19 135 PRO A CA 1
ATOM 1085 C C . PRO A 1 135 ? 15.925 6.730 -16.580 1.00 70.19 135 PRO A C 1
ATOM 1087 O O . PRO A 1 135 ? 16.295 5.980 -17.486 1.00 70.19 135 PRO A O 1
ATOM 1090 N N . ALA A 1 136 ? 14.910 7.585 -16.728 1.00 62.7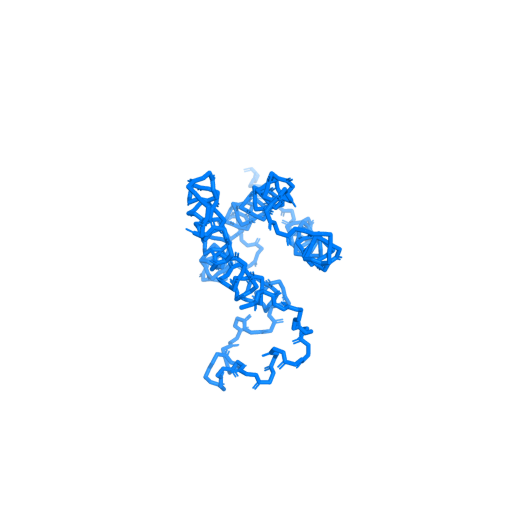8 136 ALA A N 1
ATOM 1091 C CA . ALA A 1 136 ? 14.265 7.778 -18.017 1.00 62.78 136 ALA A CA 1
ATOM 1092 C C . ALA A 1 136 ? 15.362 8.093 -19.041 1.00 62.78 136 ALA A C 1
ATOM 1094 O O . ALA A 1 136 ? 16.110 9.057 -18.859 1.00 62.78 136 ALA A O 1
ATOM 1095 N N . ARG A 1 137 ? 15.495 7.268 -20.089 1.00 54.81 137 ARG A N 1
ATOM 1096 C CA . ARG A 1 137 ? 16.402 7.582 -21.196 1.00 54.81 137 ARG A CA 1
ATOM 1097 C C . ARG A 1 137 ? 16.012 8.970 -21.702 1.00 54.81 137 ARG A C 1
ATOM 1099 O O . ARG A 1 137 ? 14.914 9.135 -22.234 1.00 54.81 137 ARG A O 1
ATOM 1106 N N . ARG A 1 138 ? 16.888 9.967 -21.517 1.00 47.97 138 ARG A N 1
ATOM 1107 C CA . ARG A 1 138 ? 16.786 11.229 -22.254 1.00 47.97 138 ARG A CA 1
ATOM 1108 C C . ARG A 1 138 ? 16.838 10.835 -23.727 1.00 47.97 138 ARG A C 1
ATOM 1110 O O . ARG A 1 138 ? 17.828 10.242 -24.153 1.00 47.97 138 ARG A O 1
ATOM 1117 N N . LYS A 1 139 ? 15.751 11.059 -24.471 1.00 44.47 139 LYS A N 1
ATOM 1118 C CA . LYS A 1 139 ? 15.856 11.029 -25.932 1.00 44.47 139 LYS A CA 1
ATOM 1119 C C . LYS A 1 139 ? 16.874 12.118 -26.318 1.00 44.47 139 LYS A C 1
ATOM 1121 O O . LYS A 1 139 ? 16.825 13.175 -25.681 1.00 44.47 139 LYS A O 1
ATOM 1126 N N . PRO A 1 140 ? 17.818 11.824 -27.229 1.00 50.03 140 PRO A N 1
ATOM 1127 C CA . PRO A 1 140 ? 18.740 12.830 -27.744 1.00 50.03 140 PRO A CA 1
ATOM 1128 C C . PRO A 1 140 ? 17.984 13.990 -28.396 1.00 50.03 140 PRO A C 1
ATOM 1130 O O . PRO A 1 140 ? 16.851 13.753 -28.882 1.00 50.03 140 PRO A O 1
#